Protein AF-A0A3S1VLW4-F1 (afdb_monomer)

pLDDT: mean 72.59, std 16.92, range [43.06, 94.31]

Mean predicted aligned error: 16.91 Å

Structure (mmCIF, N/CA/C/O backbone):
data_AF-A0A3S1VLW4-F1
#
_entry.id   AF-A0A3S1VLW4-F1
#
loop_
_atom_site.group_PDB
_atom_site.id
_atom_site.type_symbol
_atom_site.label_atom_id
_atom_site.label_alt_id
_atom_site.label_comp_id
_atom_site.label_asym_id
_atom_site.label_entity_id
_atom_site.label_seq_id
_atom_site.pdbx_PDB_ins_code
_atom_site.Cartn_x
_atom_site.Cartn_y
_atom_site.Cartn_z
_atom_site.occupancy
_atom_site.B_iso_or_equiv
_atom_site.auth_seq_id
_atom_site.auth_comp_id
_atom_site.auth_asym_id
_atom_site.auth_atom_id
_atom_site.pdbx_PDB_model_num
ATOM 1 N N . ILE A 1 1 ? 7.328 -9.021 -17.693 1.00 67.31 1 ILE A N 1
ATOM 2 C CA . ILE A 1 1 ? 7.903 -7.889 -18.470 1.00 67.31 1 ILE A CA 1
ATOM 3 C C . ILE A 1 1 ? 6.944 -6.705 -18.557 1.00 67.31 1 ILE A C 1
ATOM 5 O O . ILE A 1 1 ? 7.361 -5.625 -18.185 1.00 67.31 1 ILE A O 1
ATOM 9 N N . ARG A 1 2 ? 5.664 -6.878 -18.931 1.00 75.50 2 ARG A N 1
ATOM 10 C CA . ARG A 1 2 ? 4.683 -5.768 -18.965 1.00 75.50 2 ARG A CA 1
ATOM 11 C C . ARG A 1 2 ? 4.583 -5.008 -17.634 1.00 75.50 2 ARG A C 1
ATOM 13 O O . ARG A 1 2 ? 4.769 -3.805 -17.633 1.00 75.50 2 ARG A O 1
ATOM 20 N N . MET A 1 3 ? 4.399 -5.697 -16.503 1.00 76.38 3 MET A N 1
ATOM 21 C CA . MET A 1 3 ? 4.341 -5.029 -15.190 1.00 76.38 3 MET A CA 1
ATOM 22 C C . MET A 1 3 ? 5.667 -4.400 -14.777 1.00 76.38 3 MET A C 1
ATOM 24 O O . MET A 1 3 ? 5.645 -3.293 -14.283 1.00 76.38 3 MET A O 1
ATOM 28 N N . ALA A 1 4 ? 6.811 -5.045 -15.015 1.00 80.69 4 ALA A N 1
ATOM 29 C CA . ALA A 1 4 ? 8.116 -4.442 -14.727 1.00 80.69 4 ALA A CA 1
ATOM 30 C C . ALA A 1 4 ? 8.368 -3.186 -15.579 1.00 80.69 4 ALA A C 1
ATOM 32 O O . ALA A 1 4 ? 8.895 -2.207 -15.073 1.00 80.69 4 ALA A O 1
ATOM 33 N N . PHE A 1 5 ? 7.936 -3.192 -16.844 1.00 82.56 5 PHE A N 1
ATOM 34 C CA . PHE A 1 5 ? 7.972 -2.030 -17.728 1.00 82.56 5 PHE A CA 1
ATOM 35 C C . PHE A 1 5 ? 7.051 -0.918 -17.224 1.00 82.56 5 PHE A C 1
ATOM 37 O O . PHE A 1 5 ? 7.506 0.202 -17.058 1.00 82.56 5 PHE A O 1
ATOM 44 N N . TRP A 1 6 ? 5.790 -1.227 -16.908 1.00 90.94 6 TRP A N 1
ATOM 45 C CA . TRP A 1 6 ? 4.854 -0.249 -16.348 1.00 90.94 6 TRP A CA 1
ATOM 46 C C . TRP A 1 6 ? 5.314 0.272 -14.992 1.00 90.94 6 TRP A C 1
ATOM 48 O O . TRP A 1 6 ? 5.190 1.456 -14.731 1.00 90.94 6 TRP A O 1
ATOM 58 N N . PHE A 1 7 ? 5.895 -0.579 -14.151 1.00 83.75 7 PHE A N 1
ATOM 59 C CA . PHE A 1 7 ? 6.428 -0.192 -12.853 1.00 83.75 7 PHE A CA 1
ATOM 60 C C . PHE A 1 7 ? 7.681 0.662 -13.016 1.00 83.75 7 PHE A C 1
ATOM 62 O O . PHE A 1 7 ? 7.800 1.676 -12.354 1.00 83.75 7 PHE A O 1
ATOM 69 N N . SER A 1 8 ? 8.575 0.324 -13.946 1.00 81.19 8 SER A N 1
ATOM 70 C CA . SER A 1 8 ? 9.724 1.159 -14.298 1.00 81.19 8 SER A CA 1
ATOM 71 C C . SER A 1 8 ? 9.291 2.496 -14.890 1.00 81.19 8 SER A C 1
ATOM 73 O O . SER A 1 8 ? 9.903 3.500 -14.563 1.00 81.19 8 SER A O 1
ATOM 75 N N . LEU A 1 9 ? 8.255 2.523 -15.733 1.00 82.94 9 LEU A N 1
ATOM 76 C CA . LEU A 1 9 ? 7.698 3.739 -16.327 1.00 82.94 9 LEU A CA 1
ATOM 77 C C . LEU A 1 9 ? 7.041 4.597 -15.252 1.00 82.94 9 LEU A C 1
ATOM 79 O O . LEU A 1 9 ? 7.291 5.790 -15.205 1.00 82.94 9 LEU A O 1
ATOM 83 N N . VAL A 1 10 ? 6.276 3.989 -14.345 1.00 83.50 10 VAL A N 1
ATOM 84 C CA . VAL A 1 10 ? 5.717 4.656 -13.166 1.00 83.50 10 VAL A CA 1
ATOM 85 C C . VAL A 1 10 ? 6.831 5.166 -12.255 1.00 83.50 10 VAL A C 1
ATOM 87 O O . VAL A 1 10 ? 6.737 6.296 -11.816 1.00 83.50 10 VAL A O 1
ATOM 90 N N . LEU A 1 11 ? 7.903 4.409 -12.009 1.00 76.06 11 LEU A N 1
ATOM 91 C CA . LEU A 1 11 ? 9.058 4.850 -11.215 1.00 76.06 11 LEU A CA 1
ATOM 92 C C . LEU A 1 11 ? 9.868 5.965 -11.893 1.00 76.06 11 LEU A C 1
ATOM 94 O O . LEU A 1 11 ? 10.505 6.742 -11.195 1.00 76.06 11 LEU A O 1
ATOM 98 N N . LEU A 1 12 ? 9.857 6.035 -13.227 1.00 73.19 12 LEU A N 1
ATOM 99 C CA . LEU A 1 12 ? 10.454 7.124 -14.009 1.00 73.19 12 LEU A CA 1
ATOM 100 C C . LEU A 1 12 ? 9.551 8.364 -14.046 1.00 73.19 12 LEU A C 1
ATOM 102 O O . LEU A 1 12 ? 10.047 9.484 -14.049 1.00 73.19 12 LEU A O 1
ATOM 106 N N . ALA A 1 13 ? 8.236 8.151 -14.118 1.00 74.12 13 ALA A N 1
ATOM 107 C CA . ALA A 1 13 ? 7.217 9.193 -14.174 1.00 74.12 13 ALA A CA 1
ATOM 108 C C . ALA A 1 13 ? 6.912 9.784 -12.796 1.00 74.12 13 ALA A C 1
ATOM 110 O O . ALA A 1 13 ? 6.550 10.950 -12.704 1.00 74.12 13 ALA A O 1
ATOM 111 N N . LEU A 1 14 ? 7.056 8.992 -11.732 1.00 71.25 14 LEU A N 1
ATOM 112 C CA . LEU A 1 14 ? 7.180 9.479 -10.369 1.00 71.25 14 LEU A CA 1
ATOM 113 C C . LEU A 1 14 ? 8.516 10.222 -10.317 1.00 71.25 14 LEU A C 1
ATOM 115 O O . LEU A 1 14 ? 9.557 9.569 -10.413 1.00 71.25 14 LEU A O 1
ATOM 119 N N . PRO A 1 15 ? 8.532 11.556 -10.179 1.00 60.69 15 PRO A N 1
ATOM 120 C CA . PRO A 1 15 ? 9.772 12.264 -9.950 1.00 60.69 15 PRO A CA 1
ATOM 121 C C . PRO A 1 15 ? 10.290 11.815 -8.583 1.00 60.69 15 PRO A C 1
ATOM 123 O O . PRO A 1 15 ? 9.911 12.337 -7.542 1.00 60.69 15 PRO A O 1
ATOM 126 N N . LEU A 1 16 ? 11.189 10.831 -8.568 1.00 60.72 16 LEU A N 1
ATOM 127 C CA . LEU A 1 16 ? 11.958 10.470 -7.377 1.00 60.72 16 LEU A CA 1
ATOM 128 C C . LEU A 1 16 ? 13.006 11.560 -7.061 1.00 60.72 16 LEU A C 1
ATOM 130 O O . LEU A 1 16 ? 13.983 11.283 -6.364 1.00 60.72 16 LEU A O 1
ATOM 134 N N . SER A 1 17 ? 12.848 12.779 -7.603 1.00 54.25 17 SER A N 1
ATOM 135 C CA . SER A 1 17 ? 13.747 13.897 -7.366 1.00 54.25 17 SER A CA 1
ATOM 136 C C . SER A 1 17 ? 13.633 14.308 -5.906 1.00 54.25 17 SER A C 1
ATOM 138 O O . SER A 1 17 ? 12.706 14.992 -5.477 1.00 54.25 17 SER A O 1
ATOM 140 N N . VAL A 1 18 ? 14.622 13.887 -5.135 1.00 53.34 18 VAL A N 1
ATOM 141 C CA . VAL A 1 18 ? 14.969 14.506 -3.865 1.00 53.34 18 VAL A CA 1
ATOM 142 C C . VAL A 1 18 ? 15.627 15.857 -4.173 1.00 53.34 18 VAL A C 1
ATOM 144 O O . VAL A 1 18 ? 16.846 15.975 -4.230 1.00 53.34 18 VAL A O 1
ATOM 147 N N . GLY A 1 19 ? 14.814 16.869 -4.474 1.00 52.28 19 GLY A N 1
ATOM 148 C CA . GLY A 1 19 ? 15.280 18.217 -4.797 1.00 52.28 19 GLY A CA 1
ATOM 149 C C . GLY A 1 19 ? 14.134 19.155 -5.194 1.00 52.28 19 GLY A C 1
ATOM 150 O O . GLY A 1 19 ? 13.088 18.659 -5.619 1.00 52.28 19 GLY A O 1
ATOM 151 N N . PRO A 1 20 ? 14.302 20.483 -5.038 1.00 53.03 20 PRO A N 1
ATOM 152 C CA . PRO A 1 20 ? 13.291 21.460 -5.436 1.00 53.03 20 PRO A CA 1
ATOM 153 C C . PRO A 1 20 ? 13.011 21.352 -6.938 1.00 53.03 20 PRO A C 1
ATOM 155 O O . PRO A 1 20 ? 13.950 21.235 -7.724 1.00 53.03 20 PRO A O 1
ATOM 158 N N . ASP A 1 21 ? 11.737 21.399 -7.328 1.00 57.66 21 ASP A N 1
ATOM 159 C CA . ASP A 1 21 ? 11.355 21.590 -8.731 1.00 57.66 21 ASP A CA 1
ATOM 160 C C . ASP A 1 21 ? 11.822 22.984 -9.209 1.00 57.66 21 ASP A C 1
ATOM 162 O O . ASP A 1 21 ? 11.963 23.904 -8.398 1.00 57.66 21 ASP A O 1
ATOM 166 N N . GLU A 1 22 ? 12.028 23.170 -10.515 1.00 56.97 22 GLU A N 1
ATOM 167 C CA . GLU A 1 22 ? 12.342 24.463 -11.151 1.00 56.97 22 GLU A CA 1
ATOM 168 C C . GLU A 1 22 ? 11.296 25.554 -10.816 1.00 56.97 22 GLU A C 1
ATOM 170 O O . GLU A 1 22 ? 11.583 26.749 -10.891 1.00 56.97 22 GLU A O 1
ATOM 175 N N . ALA A 1 23 ? 10.090 25.151 -10.394 1.00 61.31 23 ALA A N 1
ATOM 176 C CA . ALA A 1 23 ? 9.024 26.021 -9.897 1.00 61.31 23 ALA A CA 1
ATOM 177 C C . ALA A 1 23 ? 9.069 26.317 -8.377 1.00 61.31 23 ALA A C 1
ATOM 179 O O . ALA A 1 23 ? 8.206 27.030 -7.868 1.00 61.31 23 ALA A O 1
ATOM 180 N N . GLY A 1 24 ? 10.038 25.781 -7.625 1.00 56.84 24 GLY A N 1
ATOM 181 C CA . GLY A 1 24 ? 10.143 25.955 -6.170 1.00 56.84 24 GLY A CA 1
ATOM 182 C C . GLY A 1 24 ? 9.115 25.154 -5.363 1.00 56.84 24 GLY A C 1
ATOM 183 O O . GLY A 1 24 ? 8.872 25.463 -4.197 1.00 56.84 24 GLY A O 1
ATOM 184 N N . HIS A 1 25 ? 8.488 24.144 -5.971 1.00 59.22 25 HIS A N 1
ATOM 185 C CA . HIS A 1 25 ? 7.520 23.283 -5.298 1.00 59.22 25 HIS A CA 1
ATOM 186 C C . HIS A 1 25 ? 8.254 22.162 -4.555 1.00 59.22 25 HIS A C 1
ATOM 188 O O . HIS A 1 25 ? 9.163 21.524 -5.093 1.00 59.22 25 HIS A O 1
ATOM 194 N N . GLU A 1 26 ? 7.856 21.926 -3.307 1.00 58.50 26 GLU A N 1
ATOM 195 C CA . GLU A 1 26 ? 8.408 20.874 -2.457 1.00 58.50 26 GLU A CA 1
ATOM 196 C C . GLU A 1 26 ? 7.951 19.508 -2.995 1.00 58.50 26 GLU A C 1
ATOM 198 O O . GLU A 1 26 ? 6.836 19.050 -2.740 1.00 58.50 26 GLU A O 1
ATOM 203 N N . SER A 1 27 ? 8.788 18.871 -3.815 1.00 57.28 27 SER A N 1
ATOM 204 C CA . SER A 1 27 ? 8.548 17.500 -4.266 1.00 57.28 27 SER A CA 1
ATOM 205 C C . SER A 1 27 ? 8.585 16.568 -3.057 1.00 57.28 27 SER A C 1
ATOM 207 O O . SER A 1 27 ? 9.617 16.424 -2.401 1.00 57.28 27 SER A O 1
ATOM 209 N N . VAL A 1 28 ? 7.453 15.924 -2.755 1.00 62.34 28 VAL A N 1
ATOM 210 C CA . VAL A 1 28 ? 7.376 14.893 -1.712 1.00 62.34 28 VAL A CA 1
ATOM 211 C C . VAL A 1 28 ? 8.258 13.721 -2.116 1.00 62.34 28 VAL A C 1
ATOM 213 O O . VAL A 1 28 ? 7.934 12.954 -3.023 1.00 62.34 28 VAL A O 1
ATOM 216 N N . GLY A 1 29 ? 9.389 13.582 -1.425 1.00 71.62 29 GLY A N 1
ATOM 217 C CA . GLY A 1 29 ? 10.329 12.500 -1.683 1.00 71.62 29 GLY A CA 1
ATOM 218 C C . GLY A 1 29 ? 9.676 11.127 -1.458 1.00 71.62 29 GLY A C 1
ATOM 219 O O . GLY A 1 29 ? 8.766 11.005 -0.637 1.00 71.62 29 GLY A O 1
ATOM 220 N N . PRO A 1 30 ? 10.157 10.048 -2.098 1.00 70.31 30 PRO A N 1
ATOM 221 C CA . PRO A 1 30 ? 9.542 8.717 -1.993 1.00 70.31 30 PRO A CA 1
ATOM 222 C C . PRO A 1 30 ? 9.452 8.199 -0.551 1.00 70.31 30 PRO A C 1
ATOM 224 O O . PRO A 1 30 ? 8.476 7.568 -0.152 1.00 70.31 30 PRO A O 1
ATOM 227 N N . ILE A 1 31 ? 10.472 8.508 0.252 1.00 77.12 31 ILE A N 1
ATOM 228 C CA . ILE A 1 31 ? 10.516 8.178 1.677 1.00 77.12 31 ILE A CA 1
ATOM 229 C C . ILE A 1 31 ? 9.485 9.000 2.460 1.00 77.12 31 ILE A C 1
ATOM 231 O O . ILE A 1 31 ? 8.789 8.456 3.312 1.00 77.12 31 ILE A O 1
ATOM 235 N N . GLN A 1 32 ? 9.332 10.284 2.138 1.00 77.56 32 GLN A N 1
ATOM 236 C CA . GLN A 1 32 ? 8.338 11.158 2.758 1.00 77.56 32 GLN A CA 1
ATOM 237 C C . GLN A 1 32 ? 6.912 10.738 2.390 1.00 77.56 32 GLN A C 1
ATOM 239 O O . GLN A 1 32 ? 6.057 10.676 3.264 1.00 77.56 32 GLN A O 1
ATOM 244 N N . ALA A 1 33 ? 6.666 10.360 1.135 1.00 81.94 33 ALA A N 1
ATOM 245 C CA . ALA A 1 33 ? 5.388 9.814 0.690 1.00 81.94 33 ALA A CA 1
ATOM 246 C C . ALA A 1 33 ? 5.053 8.495 1.404 1.00 81.94 33 ALA A C 1
ATOM 248 O O . ALA A 1 33 ? 3.909 8.280 1.799 1.00 81.94 33 ALA A O 1
ATOM 249 N N . LEU A 1 34 ? 6.047 7.627 1.630 1.00 83.31 34 LEU A N 1
ATOM 250 C CA . LEU A 1 34 ? 5.861 6.416 2.428 1.00 83.31 34 LEU A CA 1
ATOM 251 C C . LEU A 1 34 ? 5.484 6.754 3.877 1.00 83.31 34 LEU A C 1
ATOM 253 O O . LEU A 1 34 ? 4.563 6.142 4.415 1.00 83.31 34 LEU A O 1
ATOM 257 N N . PHE A 1 35 ? 6.166 7.714 4.506 1.00 84.12 35 PHE A N 1
ATOM 258 C CA . PHE A 1 35 ? 5.828 8.161 5.859 1.00 84.12 35 PHE A CA 1
ATOM 259 C C . PHE A 1 35 ? 4.435 8.798 5.924 1.00 84.12 35 PHE A C 1
ATOM 261 O O . PHE A 1 35 ? 3.657 8.425 6.796 1.00 84.12 35 PHE A O 1
ATOM 268 N N . ALA A 1 36 ? 4.071 9.645 4.961 1.00 83.81 36 ALA A N 1
ATOM 269 C CA . ALA A 1 36 ? 2.741 10.244 4.866 1.00 83.81 36 ALA A CA 1
ATOM 270 C C . ALA A 1 36 ? 1.642 9.187 4.655 1.00 83.81 36 ALA A C 1
ATOM 272 O O . ALA A 1 36 ? 0.584 9.239 5.273 1.00 83.81 36 ALA A O 1
ATOM 273 N N . ALA A 1 37 ? 1.895 8.163 3.835 1.00 83.94 37 ALA A N 1
ATOM 274 C CA . ALA A 1 37 ? 0.961 7.052 3.675 1.00 83.94 37 ALA A CA 1
ATOM 275 C C . ALA A 1 37 ? 0.799 6.248 4.977 1.00 83.94 37 ALA A C 1
ATOM 277 O O . ALA A 1 37 ? -0.306 5.822 5.308 1.00 83.94 37 ALA A O 1
ATOM 278 N N . ARG A 1 38 ? 1.883 6.041 5.739 1.00 84.50 38 ARG A N 1
ATOM 279 C CA . ARG A 1 38 ? 1.828 5.399 7.065 1.00 84.50 38 ARG A CA 1
ATOM 280 C C . ARG A 1 38 ? 1.037 6.242 8.062 1.00 84.50 38 ARG A C 1
ATOM 282 O O . ARG A 1 38 ? 0.274 5.678 8.840 1.00 84.50 38 ARG A O 1
ATOM 289 N N . GLU A 1 39 ? 1.197 7.558 8.016 1.00 86.00 39 GLU A N 1
ATOM 290 C CA . GLU A 1 39 ? 0.431 8.508 8.822 1.00 86.00 39 GLU A CA 1
ATOM 291 C C . GLU A 1 39 ? -1.064 8.446 8.486 1.00 86.00 39 GLU A C 1
ATOM 293 O O . GLU A 1 39 ? -1.881 8.273 9.385 1.00 86.00 39 GLU A O 1
ATOM 298 N N . ALA A 1 40 ? -1.422 8.410 7.199 1.00 88.38 40 ALA A N 1
ATOM 299 C CA . ALA A 1 40 ? -2.805 8.215 6.764 1.00 88.38 40 ALA A CA 1
ATOM 300 C C . ALA A 1 40 ? -3.403 6.879 7.253 1.00 88.38 40 ALA A C 1
ATOM 302 O O . ALA A 1 40 ? -4.586 6.800 7.579 1.00 88.38 40 ALA A O 1
ATOM 303 N N . VAL A 1 41 ? -2.598 5.814 7.353 1.00 87.88 41 VAL A N 1
ATOM 304 C CA . VAL A 1 41 ? -3.036 4.555 7.987 1.00 87.88 41 VAL A CA 1
ATOM 305 C C . VAL A 1 41 ? -3.288 4.743 9.489 1.00 87.88 41 VAL A C 1
ATOM 307 O O . VAL A 1 41 ? -4.226 4.152 10.024 1.00 87.88 41 VAL A O 1
ATOM 310 N N . GLY A 1 42 ? -2.501 5.582 10.164 1.00 85.62 42 GLY A N 1
ATOM 311 C CA . GLY A 1 42 ? -2.768 6.016 11.537 1.00 85.62 42 GLY A CA 1
ATOM 312 C C . GLY A 1 42 ? -4.112 6.741 11.672 1.00 85.62 42 GLY A C 1
ATOM 313 O O . GLY A 1 42 ? -4.881 6.431 12.580 1.00 85.62 42 GLY A O 1
ATOM 314 N N . ASP A 1 43 ? -4.459 7.614 10.726 1.00 87.25 43 ASP A N 1
ATOM 315 C CA . ASP A 1 43 ? -5.753 8.315 10.714 1.00 87.25 43 ASP A CA 1
ATOM 316 C C . ASP A 1 43 ? -6.944 7.368 10.543 1.00 87.25 43 ASP A C 1
ATOM 318 O O . ASP A 1 43 ? -7.998 7.559 11.161 1.00 87.25 43 ASP A O 1
ATOM 322 N N . ILE A 1 44 ? -6.778 6.299 9.760 1.00 88.19 44 ILE A N 1
ATOM 323 C CA . ILE A 1 44 ? -7.796 5.250 9.634 1.00 88.19 44 ILE A CA 1
ATOM 324 C C . ILE A 1 44 ? -8.080 4.607 10.999 1.00 88.19 44 ILE A C 1
ATOM 326 O O . ILE A 1 44 ? -9.239 4.305 11.287 1.00 88.19 44 ILE A O 1
ATOM 330 N N . ALA A 1 45 ? -7.083 4.466 11.880 1.00 87.00 45 ALA A N 1
ATOM 331 C CA . ALA A 1 45 ? -7.319 3.978 13.240 1.00 87.00 45 ALA A CA 1
ATOM 332 C C . ALA A 1 45 ? -8.244 4.926 14.029 1.00 87.00 45 ALA A C 1
ATOM 334 O O . ALA A 1 45 ? -9.166 4.472 14.704 1.00 87.00 45 ALA A O 1
ATOM 335 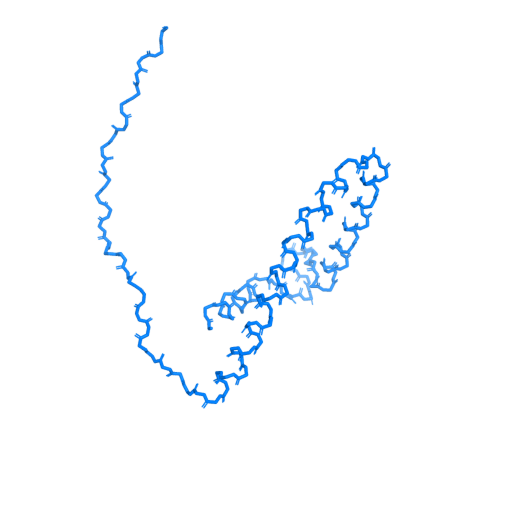N N . GLY A 1 46 ? -8.088 6.242 13.860 1.00 89.19 46 GLY A N 1
ATOM 336 C CA . GLY A 1 46 ? -9.006 7.234 14.428 1.00 89.19 46 GLY A CA 1
ATOM 337 C C . GLY A 1 46 ? -10.420 7.199 13.825 1.00 89.19 46 GLY A C 1
ATOM 338 O O . GLY A 1 46 ? -11.395 7.535 14.503 1.00 89.19 46 GLY A O 1
ATOM 339 N N . ILE A 1 47 ? -10.572 6.789 12.561 1.00 88.31 47 ILE A N 1
ATOM 340 C CA . ILE A 1 47 ? -11.887 6.515 11.952 1.00 88.31 47 ILE A CA 1
ATOM 341 C C . ILE A 1 47 ? -12.508 5.265 12.579 1.00 88.31 47 ILE A C 1
ATOM 343 O O . ILE A 1 47 ? -13.695 5.286 12.898 1.00 88.31 47 ILE A O 1
ATOM 347 N N . CYS A 1 48 ? -11.718 4.216 12.804 1.00 90.25 48 CYS A N 1
ATOM 348 C CA . CYS A 1 48 ? -12.173 2.985 13.442 1.00 90.25 48 CYS A CA 1
ATOM 349 C C . CYS A 1 48 ? -12.665 3.207 14.879 1.00 90.25 48 CYS A C 1
ATOM 351 O O . CYS A 1 48 ? -13.682 2.630 15.255 1.00 90.25 48 CYS A O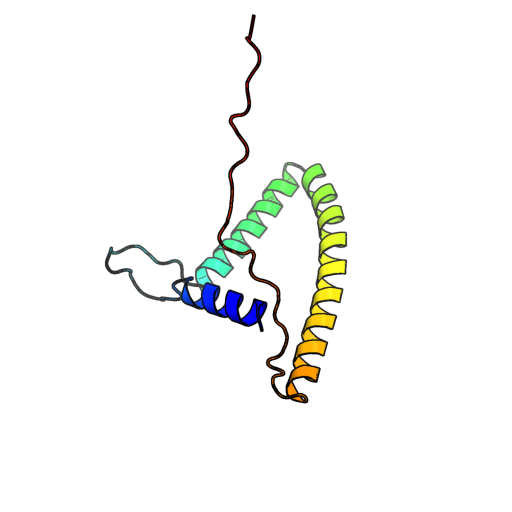 1
ATOM 353 N N . GLU A 1 49 ? -12.012 4.088 15.644 1.00 90.44 49 GLU A N 1
ATOM 354 C CA . GLU A 1 49 ? -12.457 4.477 16.992 1.00 90.44 49 GLU A CA 1
ATOM 355 C C . GLU A 1 49 ? -13.842 5.154 16.964 1.00 90.44 49 GLU A C 1
ATOM 357 O O . GLU A 1 49 ? -14.681 4.933 17.834 1.00 90.44 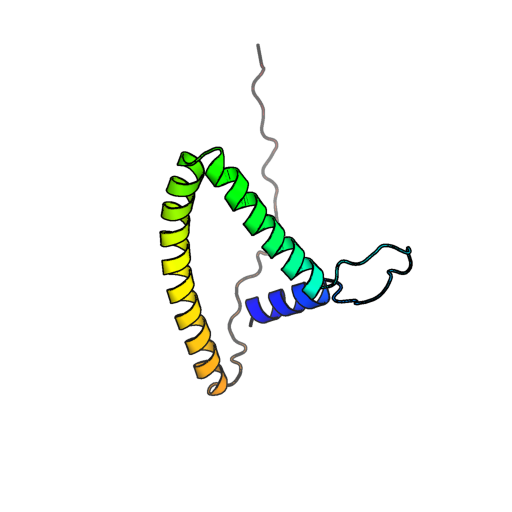49 GLU A O 1
ATOM 362 N N . ARG A 1 50 ? -14.112 5.968 15.932 1.00 92.56 50 ARG A N 1
ATOM 363 C CA . ARG A 1 50 ? -15.397 6.669 15.759 1.00 92.56 50 ARG A CA 1
ATOM 364 C C . ARG A 1 50 ? -16.491 5.811 15.126 1.00 92.56 50 ARG A C 1
ATOM 366 O O . ARG A 1 50 ? -17.667 6.046 15.397 1.00 92.56 50 ARG A O 1
ATOM 373 N N . LYS A 1 51 ? -16.128 4.877 14.246 1.00 89.94 51 LYS A N 1
ATOM 374 C CA . LYS A 1 51 ? -17.040 4.015 13.482 1.00 89.94 51 LYS A CA 1
ATOM 375 C C . LYS A 1 51 ? -16.497 2.582 13.403 1.00 89.94 51 LYS A C 1
ATOM 377 O O . LYS A 1 51 ? -15.830 2.225 12.424 1.00 89.94 51 LYS A O 1
ATOM 382 N N . PRO A 1 52 ? -16.782 1.743 14.416 1.00 89.75 52 PRO A N 1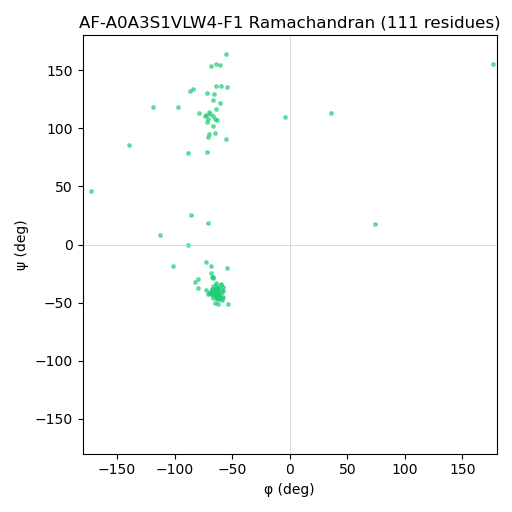
ATOM 383 C CA . PRO A 1 52 ? -16.243 0.384 14.482 1.00 89.75 52 PRO A CA 1
ATOM 384 C C . PRO A 1 52 ? -16.809 -0.545 13.394 1.00 89.75 52 PRO A C 1
ATOM 386 O O . PRO A 1 52 ? -16.148 -1.499 12.985 1.00 89.75 52 PRO A O 1
ATOM 389 N N . ASP A 1 53 ? -17.999 -0.246 12.870 1.00 91.56 53 ASP A N 1
ATOM 390 C CA . ASP A 1 53 ? -18.667 -0.984 11.793 1.00 91.56 53 ASP A CA 1
ATOM 391 C C . ASP A 1 53 ? -17.884 -0.948 10.468 1.00 91.56 53 ASP A C 1
ATOM 393 O O . ASP A 1 53 ? -17.760 -1.966 9.776 1.00 91.56 53 ASP A O 1
ATOM 397 N N . VAL A 1 54 ? -17.287 0.205 10.145 1.00 91.06 54 VAL A N 1
ATOM 398 C CA . VAL A 1 54 ? -16.436 0.382 8.958 1.00 91.06 54 VAL A CA 1
ATOM 399 C C . VAL A 1 54 ? -15.159 -0.446 9.089 1.00 91.06 54 VAL A C 1
ATOM 401 O O . VAL A 1 54 ? -14.707 -1.049 8.115 1.00 91.06 54 VAL A O 1
ATOM 404 N N . CYS A 1 55 ? -14.601 -0.520 10.297 1.00 91.06 55 CYS A N 1
ATOM 405 C CA . CYS A 1 55 ? -13.371 -1.255 10.556 1.00 91.06 55 CYS A CA 1
ATOM 406 C C . CYS A 1 55 ? -13.578 -2.779 10.476 1.00 91.06 55 CYS A C 1
ATOM 408 O O . CYS A 1 55 ? -12.782 -3.470 9.843 1.00 91.06 55 CYS A O 1
ATOM 410 N N . GLU A 1 56 ? -14.669 -3.315 11.036 1.00 93.19 56 GLU A N 1
ATOM 411 C CA . GLU A 1 56 ? -14.993 -4.750 10.937 1.00 93.19 56 GLU A CA 1
ATOM 412 C C . GLU A 1 56 ? -15.317 -5.181 9.497 1.00 93.19 56 GLU A C 1
ATOM 414 O O . GLU A 1 56 ? -14.810 -6.197 9.003 1.00 93.19 56 GLU A O 1
ATOM 419 N N . THR A 1 57 ? -16.081 -4.361 8.771 1.00 93.00 57 THR A N 1
ATOM 420 C CA . THR A 1 57 ? -16.363 -4.606 7.348 1.00 93.00 57 THR A CA 1
ATOM 421 C C . THR A 1 57 ? -15.078 -4.535 6.517 1.00 93.00 57 THR A C 1
ATOM 423 O O . THR A 1 57 ? -14.803 -5.421 5.703 1.00 93.00 57 THR A O 1
ATOM 426 N N . GLY A 1 58 ? -14.247 -3.517 6.763 1.00 90.06 58 GLY A N 1
ATOM 427 C CA . GLY A 1 58 ? -12.958 -3.328 6.104 1.00 90.06 58 GLY A CA 1
ATOM 428 C C . GLY A 1 58 ? -11.993 -4.483 6.363 1.00 90.06 58 GLY A C 1
ATOM 429 O O . GLY A 1 58 ? -11.383 -4.992 5.427 1.00 90.06 58 GLY A O 1
ATOM 430 N N . LYS A 1 59 ? -11.905 -4.969 7.603 1.00 90.00 59 LYS A N 1
ATOM 431 C CA . LYS A 1 59 ? -11.094 -6.132 7.986 1.00 90.00 59 LYS A CA 1
ATOM 432 C C . LYS A 1 59 ? -11.505 -7.388 7.224 1.00 90.00 59 LYS A C 1
ATOM 434 O O . LYS A 1 59 ? -10.643 -8.068 6.667 1.00 90.00 59 LYS A O 1
ATOM 439 N N . SER A 1 60 ? -12.803 -7.678 7.158 1.00 91.81 60 SER A N 1
ATOM 440 C CA . SER A 1 60 ? -13.314 -8.842 6.425 1.00 91.81 60 SER A CA 1
ATOM 441 C C . SER A 1 60 ? -13.023 -8.742 4.924 1.00 91.81 60 SER A C 1
ATOM 443 O O . SER A 1 60 ? -12.537 -9.702 4.321 1.00 91.81 60 SER A O 1
ATOM 445 N N . ALA A 1 61 ? -13.225 -7.563 4.327 1.00 92.81 61 ALA A N 1
ATOM 446 C CA . ALA A 1 61 ? -12.894 -7.320 2.925 1.00 92.81 61 ALA A CA 1
ATOM 447 C C . ALA A 1 61 ? -11.385 -7.485 2.665 1.00 92.81 61 ALA A C 1
ATOM 449 O O . ALA A 1 61 ? -10.976 -8.268 1.802 1.00 92.81 61 ALA A O 1
ATOM 450 N N . MET A 1 62 ? -10.548 -6.823 3.465 1.00 92.38 62 MET A N 1
ATOM 451 C CA . MET A 1 62 ? -9.091 -6.843 3.326 1.00 92.38 62 MET A CA 1
ATOM 452 C C . MET A 1 62 ? -8.494 -8.229 3.549 1.00 92.38 62 MET A C 1
ATOM 454 O O . MET A 1 62 ? -7.523 -8.579 2.877 1.00 92.38 62 MET A O 1
ATOM 458 N N . HIS A 1 63 ? -9.073 -9.051 4.427 1.00 93.50 63 HIS A N 1
ATOM 459 C CA . HIS A 1 63 ? -8.622 -10.424 4.639 1.00 93.50 63 HIS A CA 1
ATOM 460 C C . HIS A 1 63 ? -8.689 -11.248 3.343 1.00 93.50 63 HIS A C 1
ATOM 462 O O . HIS A 1 63 ? -7.716 -11.907 2.970 1.00 93.50 63 HIS A O 1
ATOM 468 N N . THR A 1 64 ? -9.804 -11.163 2.610 1.00 92.31 64 THR A N 1
ATOM 469 C CA . THR A 1 64 ? -9.976 -11.903 1.348 1.00 92.31 64 THR A CA 1
ATOM 470 C C . THR A 1 64 ? -9.044 -11.401 0.247 1.00 92.31 64 THR A C 1
ATOM 472 O O . THR A 1 64 ? -8.420 -12.205 -0.449 1.00 92.31 64 THR A O 1
ATOM 475 N N . ILE A 1 65 ? -8.897 -10.079 0.126 1.00 93.00 65 ILE A N 1
ATOM 476 C CA . ILE A 1 65 ? -8.013 -9.443 -0.855 1.00 93.00 65 ILE A CA 1
ATOM 477 C C . ILE A 1 65 ? -6.561 -9.830 -0.566 1.00 93.00 65 ILE A C 1
ATOM 479 O O . ILE A 1 65 ? -5.844 -10.260 -1.466 1.00 93.00 65 ILE A O 1
ATOM 483 N N . THR A 1 66 ? -6.140 -9.759 0.698 1.00 91.19 66 THR A N 1
ATOM 484 C CA . THR A 1 66 ? -4.764 -10.059 1.113 1.00 91.19 66 THR A CA 1
ATOM 485 C C . THR A 1 66 ? -4.425 -11.535 0.941 1.00 91.19 66 THR A C 1
ATOM 487 O O . THR A 1 66 ? -3.320 -11.860 0.511 1.00 91.19 66 THR A O 1
ATOM 490 N N . ALA A 1 67 ? -5.355 -12.445 1.241 1.00 93.56 67 ALA A N 1
ATOM 491 C CA . ALA A 1 67 ? -5.145 -13.872 1.007 1.00 93.56 67 ALA A CA 1
ATOM 492 C C . ALA A 1 67 ? -4.854 -14.152 -0.476 1.00 93.56 67 ALA A C 1
ATOM 494 O O . ALA A 1 67 ? -3.878 -14.827 -0.798 1.00 93.56 67 ALA A O 1
ATOM 495 N N . ARG A 1 68 ? -5.633 -13.548 -1.383 1.00 90.75 68 ARG A N 1
ATOM 496 C CA . ARG A 1 68 ? -5.385 -13.641 -2.829 1.00 90.75 68 ARG A CA 1
ATOM 497 C C . ARG A 1 68 ? -4.071 -12.970 -3.220 1.00 90.75 68 ARG A C 1
ATOM 499 O O . ARG A 1 68 ? -3.298 -13.560 -3.966 1.00 90.75 68 ARG A O 1
ATOM 506 N N . ALA A 1 69 ? -3.780 -11.791 -2.673 1.00 93.00 69 ALA A N 1
ATOM 507 C CA . ALA A 1 69 ? -2.539 -11.070 -2.937 1.00 93.00 69 ALA A CA 1
ATOM 508 C C . ALA A 1 69 ? -1.294 -11.901 -2.566 1.00 93.00 69 ALA A C 1
ATOM 510 O O . ALA A 1 69 ? -0.328 -11.937 -3.325 1.00 93.00 69 ALA A O 1
ATOM 511 N N . LYS A 1 70 ? -1.323 -12.637 -1.447 1.00 91.94 70 LYS A N 1
ATOM 512 C CA . LYS A 1 70 ? -0.226 -13.534 -1.046 1.00 91.94 70 LYS A CA 1
ATOM 513 C C . LYS A 1 70 ? 0.013 -14.647 -2.061 1.00 91.94 70 LYS A C 1
ATOM 515 O O . LYS A 1 70 ? 1.160 -14.889 -2.423 1.00 91.94 70 LYS A O 1
ATOM 520 N N . GLU A 1 71 ? -1.045 -15.291 -2.547 1.00 94.31 71 GLU A N 1
ATOM 521 C CA . GLU A 1 71 ? -0.905 -16.311 -3.591 1.00 94.31 71 GLU A CA 1
ATOM 522 C C . GLU A 1 71 ? -0.387 -15.702 -4.900 1.00 94.31 71 GLU A C 1
ATOM 524 O O . GLU A 1 71 ? 0.517 -16.260 -5.519 1.00 94.31 71 GLU A O 1
ATOM 529 N N . THR A 1 72 ? -0.844 -14.499 -5.273 1.00 88.75 72 THR A N 1
ATOM 530 C CA . THR A 1 72 ? -0.290 -13.800 -6.446 1.00 88.75 72 THR A CA 1
ATOM 531 C C . THR A 1 72 ? 1.190 -13.461 -6.279 1.00 88.75 72 THR A C 1
ATOM 533 O O . THR A 1 72 ? 1.946 -13.590 -7.237 1.00 88.75 72 THR A O 1
ATOM 536 N N . ALA A 1 73 ? 1.627 -13.091 -5.070 1.00 91.44 73 ALA A N 1
ATOM 537 C CA . ALA A 1 73 ? 3.026 -12.789 -4.787 1.00 91.44 73 ALA A CA 1
ATOM 538 C C . ALA A 1 73 ? 3.909 -14.037 -4.906 1.00 91.44 73 ALA A C 1
ATOM 540 O O . ALA A 1 73 ? 4.981 -13.965 -5.500 1.00 91.44 73 ALA A O 1
ATOM 541 N N . LYS A 1 74 ? 3.443 -15.192 -4.413 1.00 90.25 74 LYS A N 1
ATOM 542 C CA . LYS A 1 74 ? 4.156 -16.471 -4.564 1.00 90.25 74 LYS A CA 1
ATOM 543 C C . LYS A 1 74 ? 4.320 -16.857 -6.032 1.00 90.25 74 LYS A C 1
ATOM 545 O O . LYS A 1 74 ? 5.414 -17.211 -6.452 1.00 90.25 74 LYS A O 1
ATOM 550 N N . ILE A 1 75 ? 3.245 -16.752 -6.815 1.00 88.19 75 ILE A N 1
ATOM 551 C CA . ILE A 1 75 ? 3.268 -17.074 -8.248 1.00 88.19 75 ILE A CA 1
ATOM 552 C C . ILE A 1 75 ? 4.189 -16.106 -9.000 1.00 88.19 75 ILE A C 1
ATOM 554 O O . ILE A 1 75 ? 4.974 -16.527 -9.845 1.00 88.19 75 ILE A O 1
ATOM 558 N N . ALA A 1 76 ? 4.122 -14.812 -8.684 1.00 85.94 76 ALA A N 1
ATOM 559 C CA . ALA A 1 76 ? 4.988 -13.811 -9.294 1.00 85.94 76 ALA A CA 1
ATOM 560 C C . ALA A 1 76 ? 6.469 -14.065 -8.979 1.00 85.94 76 ALA A C 1
ATOM 562 O O . ALA A 1 76 ? 7.292 -13.967 -9.885 1.00 85.94 76 ALA A O 1
ATOM 563 N N . ALA A 1 77 ? 6.793 -14.427 -7.735 1.00 85.06 77 ALA A N 1
ATOM 564 C CA . ALA A 1 77 ? 8.153 -14.770 -7.329 1.00 85.06 77 ALA A CA 1
ATOM 565 C C . ALA A 1 77 ? 8.666 -16.014 -8.073 1.00 85.06 77 ALA A C 1
ATOM 567 O O . ALA A 1 77 ? 9.731 -15.958 -8.679 1.00 85.06 77 ALA A O 1
ATOM 568 N N . ALA A 1 78 ? 7.864 -17.082 -8.146 1.00 86.06 78 ALA A N 1
ATOM 569 C CA . ALA A 1 78 ? 8.227 -18.284 -8.899 1.00 86.06 78 ALA A CA 1
ATOM 570 C C . ALA A 1 78 ? 8.479 -17.993 -10.394 1.00 86.06 78 ALA A C 1
ATOM 572 O O . ALA A 1 78 ? 9.443 -18.489 -10.968 1.00 86.06 78 ALA A O 1
ATOM 573 N N . MET A 1 79 ? 7.679 -17.119 -11.024 1.00 79.44 79 MET A N 1
ATOM 574 C CA . MET A 1 79 ? 7.917 -16.706 -12.417 1.00 79.44 79 MET A CA 1
ATOM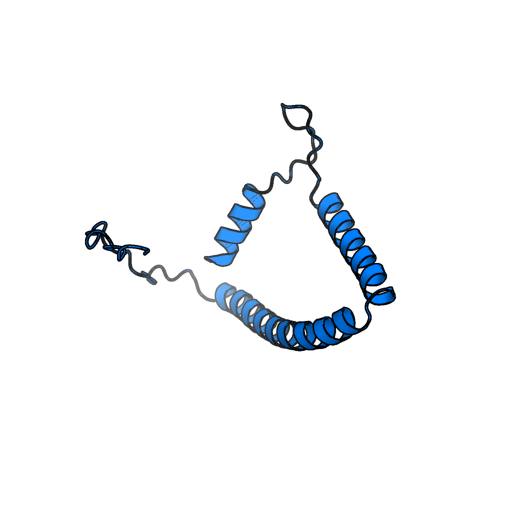 575 C C . MET A 1 79 ? 9.203 -15.888 -12.610 1.00 79.44 79 MET A C 1
ATOM 577 O O . MET A 1 79 ? 9.751 -15.876 -13.714 1.00 79.44 79 MET A O 1
ATOM 581 N N . MET A 1 80 ? 9.664 -15.156 -11.591 1.00 78.44 80 MET A N 1
ATOM 582 C CA . MET A 1 80 ? 10.934 -14.422 -11.647 1.00 78.44 80 MET A CA 1
ATOM 583 C C . MET A 1 80 ? 12.125 -15.382 -11.576 1.00 78.44 80 MET A C 1
ATOM 585 O O . MET A 1 80 ? 13.090 -15.206 -12.325 1.00 78.44 80 MET A O 1
ATOM 589 N N . ASP A 1 81 ? 12.019 -16.418 -10.744 1.00 76.06 81 ASP A N 1
ATOM 590 C CA . ASP A 1 81 ? 13.030 -17.470 -10.631 1.00 76.06 81 ASP A CA 1
ATOM 591 C C . ASP A 1 81 ? 13.116 -18.301 -11.928 1.00 76.06 81 ASP A C 1
ATOM 593 O O . ASP A 1 81 ? 14.205 -18.454 -12.485 1.00 76.06 81 ASP A O 1
ATOM 597 N N . ASP A 1 82 ? 11.982 -18.724 -12.504 1.00 65.94 82 ASP A N 1
ATOM 598 C CA . ASP A 1 82 ? 11.946 -19.521 -13.747 1.00 65.94 82 ASP A CA 1
ATOM 599 C C . ASP A 1 82 ? 12.422 -18.739 -14.988 1.00 65.94 82 ASP A C 1
ATOM 601 O O . ASP A 1 82 ? 13.137 -19.262 -15.848 1.00 65.94 82 ASP A O 1
ATOM 605 N N . LYS A 1 83 ? 12.074 -17.449 -15.097 1.00 57.59 83 LYS A N 1
ATOM 606 C CA . LYS A 1 83 ? 12.493 -16.586 -16.219 1.00 57.59 83 LYS A CA 1
ATOM 607 C C . LYS A 1 83 ? 13.998 -16.291 -16.212 1.00 57.59 83 LYS A C 1
ATOM 609 O O . LYS A 1 83 ? 14.549 -15.910 -17.243 1.00 57.59 83 LYS A O 1
ATOM 614 N N . SER A 1 84 ? 14.674 -16.489 -15.086 1.00 54.66 84 SER A N 1
ATOM 615 C CA . SER A 1 84 ? 16.132 -16.374 -15.027 1.00 54.66 84 SER A CA 1
ATOM 616 C C . SER A 1 84 ? 16.836 -17.557 -15.718 1.00 54.66 84 SER A C 1
ATOM 618 O O . SER A 1 84 ? 18.009 -17.436 -16.065 1.00 54.66 84 SER A O 1
ATOM 620 N N . ALA A 1 85 ? 16.122 -18.6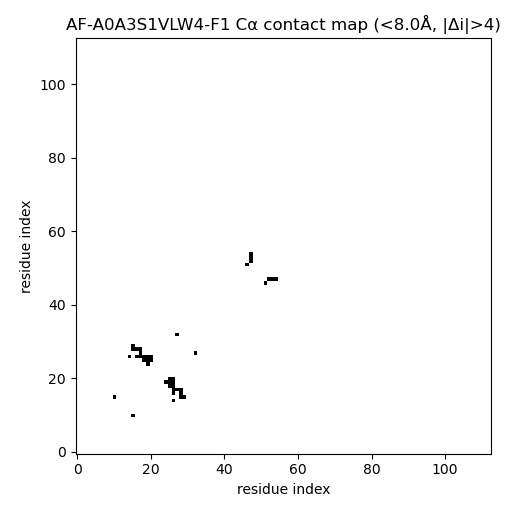62 -15.993 1.00 51.78 85 ALA A N 1
ATOM 621 C CA . ALA A 1 85 ? 16.640 -19.852 -16.678 1.00 51.78 85 ALA A CA 1
ATOM 622 C C . ALA A 1 85 ? 16.252 -19.959 -18.171 1.00 51.78 85 ALA A C 1
ATOM 624 O O . ALA A 1 85 ? 16.916 -20.678 -18.917 1.00 51.78 85 ALA A O 1
ATOM 625 N N . ALA A 1 86 ? 15.218 -19.244 -18.634 1.00 54.25 86 ALA A N 1
ATOM 626 C CA . ALA A 1 86 ? 14.767 -19.254 -20.030 1.00 54.25 86 ALA A CA 1
ATOM 627 C C . ALA A 1 86 ? 14.877 -17.856 -20.670 1.00 54.25 86 ALA A C 1
ATOM 629 O O . ALA A 1 86 ? 14.245 -16.888 -20.230 1.00 54.25 86 ALA A O 1
ATOM 630 N N . GLY A 1 87 ? 15.697 -17.754 -21.722 1.00 52.53 87 GLY A N 1
ATOM 631 C CA . GLY A 1 87 ? 15.902 -16.535 -22.511 1.00 52.53 87 GLY A CA 1
ATOM 632 C C . GLY A 1 87 ? 14.600 -15.945 -23.088 1.00 52.53 87 GLY A C 1
ATOM 633 O O . GLY A 1 87 ? 13.553 -16.588 -23.079 1.00 52.53 87 GLY A O 1
ATOM 634 N N . PRO A 1 88 ? 14.606 -14.678 -23.536 1.00 49.91 88 PRO A N 1
ATOM 635 C CA . PRO A 1 88 ? 13.389 -13.986 -23.956 1.00 49.91 88 PRO A CA 1
ATOM 636 C C . PRO A 1 88 ? 12.797 -14.560 -25.256 1.00 49.91 88 PRO A C 1
ATOM 638 O O . PRO A 1 88 ? 13.351 -14.352 -26.331 1.00 49.91 88 PRO A O 1
ATOM 641 N N . ASP A 1 89 ? 11.627 -15.199 -25.163 1.00 53.03 89 ASP A N 1
ATOM 642 C CA . ASP A 1 89 ? 10.813 -15.568 -26.327 1.00 53.03 89 ASP A CA 1
ATOM 643 C C . ASP A 1 89 ? 10.023 -14.358 -26.857 1.00 53.03 89 ASP A C 1
ATOM 645 O O . ASP A 1 89 ? 9.120 -13.822 -26.209 1.00 53.03 89 ASP A O 1
ATOM 649 N N . THR A 1 90 ? 10.375 -13.925 -28.068 1.00 56.28 90 THR A N 1
ATOM 650 C CA . THR A 1 90 ? 9.851 -12.737 -28.771 1.00 56.28 90 THR A CA 1
ATOM 651 C C . THR A 1 90 ? 8.551 -13.018 -29.553 1.00 56.28 90 THR A C 1
ATOM 653 O O . THR A 1 90 ? 8.264 -12.338 -30.532 1.00 56.28 90 THR A O 1
ATOM 656 N N . SER A 1 91 ? 7.735 -14.012 -29.178 1.00 56.66 91 SER A N 1
ATOM 657 C CA . SER A 1 91 ? 6.588 -14.442 -30.013 1.00 56.66 91 SER A CA 1
ATOM 658 C C . SER A 1 91 ? 5.186 -14.181 -29.448 1.00 56.66 91 SER A C 1
ATOM 660 O O . SER A 1 91 ? 4.200 -14.578 -30.067 1.00 56.66 91 SER A O 1
ATOM 662 N N . THR A 1 92 ? 5.034 -13.454 -28.338 1.00 47.25 92 THR A N 1
ATOM 663 C CA . THR A 1 92 ? 3.693 -13.126 -27.816 1.00 47.25 92 THR A CA 1
ATOM 664 C C . THR A 1 92 ? 3.144 -11.833 -28.431 1.00 47.25 92 THR A C 1
ATOM 666 O O . THR A 1 92 ? 3.150 -10.775 -27.801 1.00 47.25 92 THR A O 1
ATOM 669 N N . MET A 1 93 ? 2.628 -11.923 -29.659 1.00 55.25 93 MET A N 1
ATOM 670 C CA . MET A 1 93 ? 1.742 -10.913 -30.251 1.00 55.25 93 MET A CA 1
ATOM 671 C C . MET A 1 93 ? 0.373 -10.961 -29.553 1.00 55.25 93 MET A C 1
ATOM 673 O O . MET A 1 93 ? -0.396 -11.900 -29.735 1.00 55.25 93 MET A O 1
ATOM 677 N N . THR A 1 94 ? 0.050 -9.953 -28.738 1.00 47.22 94 THR A N 1
ATOM 678 C CA . THR A 1 94 ? -1.333 -9.697 -28.296 1.00 47.22 94 THR A CA 1
ATOM 679 C C . THR A 1 94 ? -1.901 -8.612 -29.206 1.00 47.22 94 THR A C 1
ATOM 681 O O . THR A 1 94 ? -1.327 -7.531 -29.273 1.00 47.22 94 THR A O 1
ATOM 684 N N . GLY A 1 95 ? -2.963 -8.947 -29.943 1.00 43.50 95 GLY A N 1
ATOM 685 C CA . GLY A 1 95 ? -3.428 -8.238 -31.135 1.00 43.50 95 GLY A CA 1
ATOM 686 C C . GLY A 1 95 ? -3.703 -6.743 -30.971 1.00 43.50 95 GLY A C 1
ATOM 687 O O . GLY A 1 95 ? -4.367 -6.314 -30.029 1.00 43.50 95 GLY A O 1
ATOM 688 N N . SER A 1 96 ? -3.227 -5.973 -31.948 1.00 51.19 96 SER A N 1
ATOM 689 C CA . SER A 1 96 ? -3.709 -4.624 -32.228 1.00 51.19 96 SER A CA 1
ATOM 690 C C . SER A 1 96 ? -5.105 -4.704 -32.842 1.00 51.19 96 SER A C 1
ATOM 692 O O . SER A 1 96 ? -5.319 -5.438 -33.808 1.00 51.19 96 SER A O 1
ATOM 694 N N . LEU A 1 97 ? -6.049 -3.934 -32.305 1.00 49.91 97 LEU A N 1
ATOM 695 C CA . LEU A 1 97 ? -7.266 -3.582 -33.035 1.00 49.91 97 LEU A CA 1
ATOM 696 C C . LEU A 1 97 ? -6.841 -2.699 -34.225 1.00 49.91 97 LEU A C 1
ATOM 698 O O . LEU A 1 97 ? -6.073 -1.762 -34.004 1.00 49.91 97 LEU A O 1
ATOM 702 N N . PRO A 1 98 ? -7.270 -2.976 -35.470 1.00 46.78 98 PRO A N 1
ATOM 703 C CA . PRO A 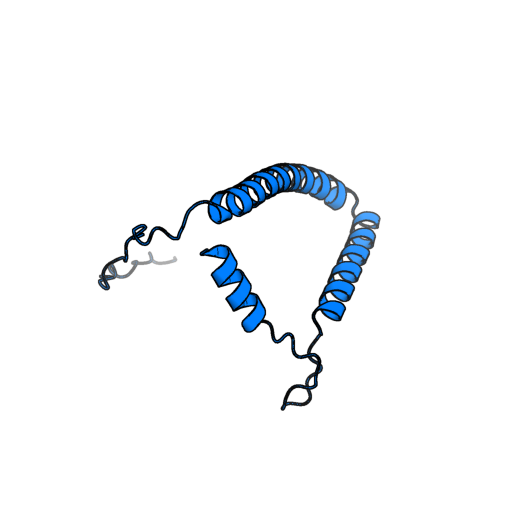1 98 ? -7.008 -2.063 -36.572 1.00 46.78 98 PRO A CA 1
ATOM 704 C C . PRO A 1 98 ? -7.730 -0.735 -36.321 1.00 46.78 98 PRO A C 1
ATOM 706 O O . PRO A 1 98 ? -8.886 -0.708 -35.897 1.00 46.78 98 PRO A O 1
ATOM 709 N N . GLU A 1 99 ? -7.006 0.349 -36.586 1.00 50.00 99 GLU A N 1
ATOM 710 C CA . GLU A 1 99 ? -7.455 1.739 -36.574 1.00 50.00 99 GLU A CA 1
ATOM 711 C C . GLU A 1 99 ? -8.665 1.892 -37.514 1.00 50.00 99 GLU A C 1
ATOM 713 O O . GLU A 1 99 ? -8.538 2.046 -38.727 1.00 50.00 99 GLU A O 1
ATOM 718 N N . GLY A 1 100 ? -9.863 1.723 -36.965 1.00 49.47 100 GLY A N 1
ATOM 719 C CA . GLY A 1 100 ? -11.091 1.616 -37.745 1.00 49.47 100 GLY A CA 1
ATOM 720 C C . GLY A 1 100 ? -12.320 1.604 -36.852 1.00 49.47 100 GLY A C 1
ATOM 721 O O . GLY A 1 100 ? -13.199 0.760 -37.008 1.00 49.47 100 GLY A O 1
ATOM 722 N N . ILE A 1 101 ? -12.373 2.522 -35.884 1.00 43.06 101 ILE A N 1
ATOM 723 C CA . ILE A 1 101 ? -13.603 2.816 -35.147 1.00 43.06 101 ILE A CA 1
ATOM 724 C C . ILE A 1 101 ? -14.538 3.539 -36.120 1.00 43.06 101 ILE A C 1
ATOM 726 O O . ILE A 1 101 ? -14.486 4.756 -36.280 1.00 43.06 101 ILE A O 1
ATOM 730 N N . VAL A 1 102 ? -15.393 2.773 -36.794 1.00 49.62 102 VAL A N 1
ATOM 731 C CA . VAL A 1 102 ? -16.654 3.297 -37.316 1.00 49.62 102 VAL A CA 1
ATOM 732 C C . VAL A 1 102 ? -17.532 3.515 -36.088 1.00 49.62 102 VAL A C 1
ATOM 734 O O . VAL A 1 102 ? -17.977 2.547 -35.474 1.00 49.62 102 VAL A O 1
ATOM 737 N N . LEU A 1 103 ? -17.720 4.770 -35.672 1.00 53.31 103 LEU A N 1
ATOM 738 C CA . LEU A 1 103 ? -18.725 5.099 -34.661 1.00 53.31 103 LEU A CA 1
ATOM 739 C C . LEU A 1 103 ? -20.104 4.684 -35.201 1.00 53.31 103 LEU A C 1
ATOM 741 O O . LEU A 1 103 ? -20.505 5.213 -36.241 1.00 53.31 103 LEU A O 1
ATOM 745 N N . PRO A 1 104 ? -20.866 3.806 -34.525 1.00 44.22 104 PRO A N 1
ATOM 746 C CA . PRO A 1 104 ? -22.291 3.734 -34.776 1.00 44.22 104 PRO A CA 1
ATOM 747 C C . PRO A 1 104 ? -22.950 4.968 -34.147 1.00 44.22 104 PRO A C 1
ATOM 749 O O . PRO A 1 104 ? -22.939 5.159 -32.934 1.00 44.22 104 PRO A O 1
ATOM 752 N N . GLU A 1 105 ? -23.414 5.838 -35.038 1.00 46.75 105 GLU A N 1
ATOM 753 C CA . GLU A 1 105 ? -24.700 6.537 -35.021 1.00 46.75 105 GLU A CA 1
ATOM 754 C C . GLU A 1 105 ? -25.261 6.970 -33.653 1.00 46.75 105 GLU A C 1
ATOM 756 O O . GLU A 1 105 ? -25.665 6.173 -32.811 1.00 46.75 105 GLU A O 1
ATOM 761 N N . THR A 1 106 ? -25.314 8.293 -33.492 1.00 49.75 106 THR A N 1
ATOM 762 C CA . THR A 1 106 ? -26.187 9.077 -32.608 1.00 49.75 106 THR A CA 1
ATOM 763 C C . THR A 1 106 ? -27.243 8.282 -31.827 1.00 49.75 106 THR A C 1
ATOM 765 O O . THR A 1 106 ? -28.258 7.856 -32.377 1.00 49.75 106 THR A O 1
ATOM 768 N N . VAL A 1 107 ? -27.057 8.184 -30.509 1.00 49.56 107 VAL A N 1
ATOM 769 C CA . VAL A 1 107 ? -28.106 7.760 -29.573 1.00 49.56 107 VAL A CA 1
ATOM 770 C C . VAL A 1 107 ? -29.225 8.807 -29.584 1.00 49.56 107 VAL A C 1
ATOM 772 O O . VAL A 1 107 ? -29.060 9.921 -29.088 1.00 49.56 107 VAL A O 1
ATOM 775 N N . ASN A 1 108 ? -30.365 8.450 -30.176 1.00 50.47 108 ASN A N 1
ATOM 776 C CA . ASN A 1 108 ? -31.609 9.210 -30.112 1.00 50.47 108 ASN A CA 1
ATOM 777 C C . ASN A 1 108 ? -32.176 9.116 -28.681 1.00 50.47 108 ASN A C 1
ATOM 779 O O . ASN A 1 108 ? -32.514 8.027 -28.216 1.00 50.47 108 ASN A O 1
ATOM 783 N N . LEU A 1 109 ? -32.228 10.241 -27.965 1.00 60.6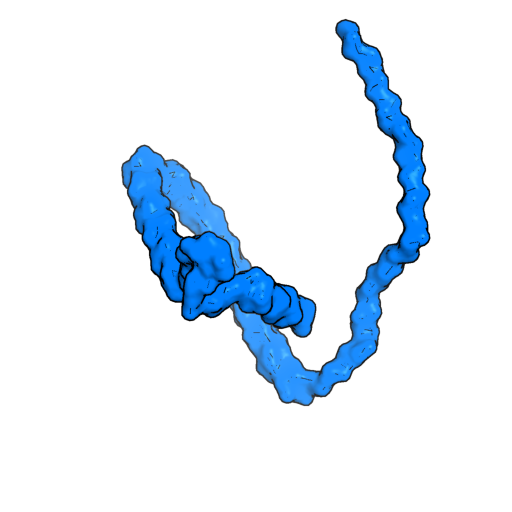2 109 LEU A N 1
ATOM 784 C CA . LEU A 1 109 ? -32.850 10.342 -26.642 1.00 60.62 109 LEU A CA 1
ATOM 785 C C . LEU A 1 109 ? -34.355 10.640 -26.806 1.00 60.62 109 LEU A C 1
ATOM 787 O O . LEU A 1 109 ? -34.694 11.555 -27.559 1.00 60.62 109 LEU A O 1
ATOM 791 N N . PRO A 1 110 ? -35.260 9.924 -26.111 1.00 58.31 110 PRO A N 1
ATOM 792 C CA . PRO A 1 110 ? -36.694 10.200 -26.172 1.00 58.31 110 PRO A CA 1
ATOM 793 C C . PRO A 1 110 ? -37.054 11.542 -25.500 1.00 58.31 110 PRO A C 1
ATOM 795 O O . PRO A 1 110 ? -36.342 11.988 -24.594 1.00 58.31 110 PRO A O 1
ATOM 798 N N . PRO A 1 111 ? -38.159 12.194 -25.919 1.00 57.53 111 PRO A N 1
ATOM 799 C CA . PRO A 1 111 ? -38.589 13.472 -25.365 1.00 57.53 111 PRO A CA 1
ATOM 800 C C . PRO A 1 111 ? -39.022 13.317 -23.904 1.00 57.53 111 PRO A C 1
ATOM 802 O O . PRO A 1 111 ? -39.901 12.520 -23.582 1.00 57.53 111 PRO A O 1
ATOM 805 N N . GLN A 1 112 ? -38.402 14.109 -23.033 1.00 50.31 112 GLN A N 1
ATOM 806 C CA . GLN A 1 112 ? -38.844 14.302 -21.657 1.00 50.31 112 GLN A CA 1
ATOM 807 C C . GLN A 1 112 ? -40.117 15.156 -21.682 1.00 50.31 112 GLN A C 1
ATOM 809 O O . GLN A 1 112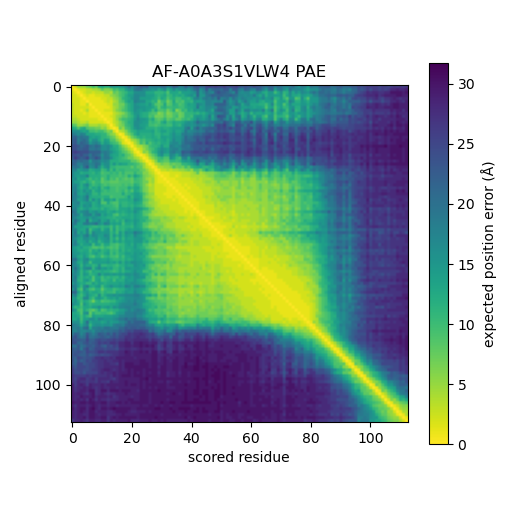 ? -40.046 16.337 -22.030 1.00 50.31 112 GLN A O 1
ATOM 814 N N . ASN A 1 113 ? -41.261 14.569 -21.332 1.00 52.94 113 ASN A N 1
ATOM 815 C CA . ASN A 1 113 ? -42.460 15.313 -20.951 1.00 52.94 113 ASN A CA 1
ATOM 816 C C . ASN A 1 113 ? -43.149 14.650 -19.763 1.00 52.94 113 ASN A C 1
ATOM 818 O O . ASN A 1 113 ? -43.643 13.515 -19.940 1.00 52.94 113 ASN A O 1
#

Solvent-accessible surface area (backbone atoms only — not comparable to full-atom values): 7126 Å² total; per-residue (Å²): 105,69,64,59,49,52,49,50,49,48,57,64,70,43,69,72,49,83,51,74,44,100,84,72,46,84,53,68,28,67,69,53,48,51,50,51,52,52,49,54,55,52,50,49,53,59,47,30,75,77,38,55,68,59,44,56,53,46,49,59,54,48,51,58,54,48,57,52,49,52,54,52,49,52,53,53,50,54,52,54,60,53,52,75,77,50,79,89,79,91,75,84,81,78,84,79,79,74,96,68,85,76,78,83,71,83,84,83,78,80,86,90,127

Sequence (113 aa):
IRMAFWFSLVLLALPLSVGPDEAGHESVGPIQALFAAREAVGDIAGICERKPDVCETGKSAMHTITARAKETAKIAAAMMDDKSAAGPDTSTMTGSLPEGIVLPETVNLPPQN

Radius of gyration: 23.35 Å; Cα contacts (8 Å, |Δi|>4): 21; chains: 1; bounding box: 59×46×55 Å

Foldseek 3Di:
DVVVVVVVVVVVVQPCDPDADPVRDRRQHPVNVVVVVVVVVVVVVVVCVVPVPCVVVVVVVVVVVVVVVVVVVVVVVVVVVVCVVDDDDPPDDDDDDPPDPPDPDDDDDDDDD

Secondary structure (DSSP, 8-state):
-HHHHHHHHHHHHS----S--TT------HHHHHHHHHHHHHHHHHHHHH-HHHHHHHHHHHHHHHHHHHHHHHHHHHHHHHHTTS-------PPPPPS---------PPP--